Protein AF-A0A6I3EJX3-F1 (afdb_monomer)

Secondary structure (DSSP, 8-state):
---THHHHHHHHHHHHHHHS--SSHHHHHHHHHHHHHGGG-SSTT-TTTSS--------EEETTEEE----TTT---

Foldseek 3Di:
DQDCVQLVVLQVVLVVLVVDDDPDVVVVVVSVVSNVPQNVDPRQDDVPRDVHHDDDDDFDADPVGTDDDQDPPPRHD

Sequence (77 aa):
MISDAGVEFVKKFCEDLKTHKPIDDRERDSIKVFCELAPALRAPFDEHTETTHVTASAIVVGAPGVVLHLHKRLNMW

Mean predicted aligned error: 4.14 Å

Radius of gy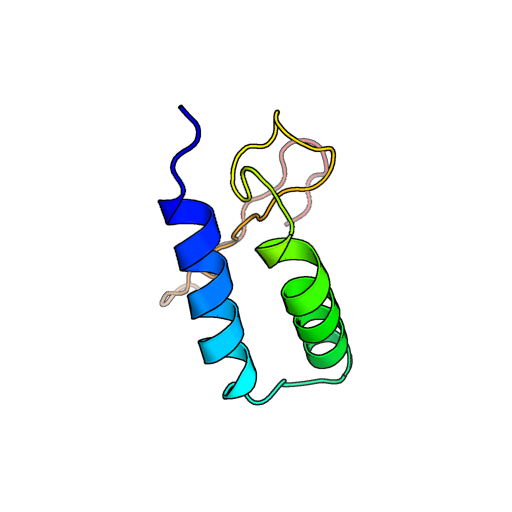ration: 15.68 Å; Cα contacts (8 Å, |Δi|>4): 54; chains: 1; bounding box: 37×27×39 Å

Solvent-accessible surface area (backbone atoms only — not comparable to full-atom values): 4935 Å² total; per-residue (Å²): 131,84,64,64,65,53,34,53,48,44,46,52,49,42,58,55,53,72,74,53,78,63,91,47,70,68,51,44,53,48,50,52,52,44,59,64,48,49,56,72,36,89,50,30,74,36,73,86,76,44,102,68,54,65,81,86,85,80,90,48,73,55,97,96,43,74,68,72,68,68,36,88,88,75,77,42,108

pLDDT: mean 93.67, std 7.27, range [53.22, 98.38]

Structure (mmCIF, N/CA/C/O backbone):
data_AF-A0A6I3EJX3-F1
#
_entry.id   AF-A0A6I3EJX3-F1
#
loop_
_atom_site.group_PDB
_atom_site.id
_atom_site.type_symbol
_atom_site.label_atom_id
_atom_site.label_alt_id
_atom_site.label_comp_id
_atom_site.label_asym_id
_atom_site.label_entity_id
_atom_site.label_seq_id
_atom_site.pdbx_PDB_ins_code
_atom_site.Cartn_x
_atom_site.Cartn_y
_atom_site.Cartn_z
_atom_site.occupancy
_atom_site.B_iso_or_equiv
_atom_site.auth_seq_id
_atom_site.auth_comp_id
_atom_site.auth_asym_id
_atom_site.auth_atom_id
_atom_site.pdbx_PDB_model_num
ATOM 1 N N . MET A 1 1 ? 11.409 12.571 -19.337 1.00 53.22 1 MET A N 1
ATOM 2 C CA . MET A 1 1 ? 12.238 11.457 -18.829 1.00 53.22 1 MET A CA 1
ATOM 3 C C . MET A 1 1 ? 11.554 10.916 -17.596 1.00 53.22 1 MET A C 1
ATOM 5 O O . MET A 1 1 ? 11.180 11.718 -16.751 1.00 53.22 1 MET A O 1
ATOM 9 N N . ILE A 1 2 ? 11.354 9.604 -17.518 1.00 61.88 2 ILE A N 1
ATOM 10 C CA . ILE A 1 2 ? 10.934 8.965 -16.267 1.00 61.88 2 ILE A CA 1
ATOM 11 C C . ILE A 1 2 ? 12.145 8.990 -15.342 1.00 61.88 2 ILE A C 1
ATOM 13 O O . ILE A 1 2 ? 13.253 8.700 -15.782 1.00 61.88 2 ILE A O 1
ATOM 17 N N . SER A 1 3 ? 11.947 9.451 -14.113 1.00 67.88 3 SER A N 1
ATOM 18 C CA . SER A 1 3 ? 13.015 9.537 -13.125 1.00 67.88 3 SER A CA 1
ATOM 19 C C . SER A 1 3 ? 13.252 8.163 -12.508 1.00 67.88 3 SER A C 1
ATOM 21 O O . SER A 1 3 ? 12.336 7.597 -11.909 1.00 67.88 3 SER A O 1
ATOM 23 N N . ASP A 1 4 ? 14.488 7.673 -12.579 1.00 80.50 4 ASP A N 1
ATOM 24 C CA . ASP A 1 4 ? 14.900 6.420 -11.932 1.00 80.50 4 ASP A CA 1
ATOM 25 C C . ASP A 1 4 ? 14.777 6.483 -10.397 1.00 80.50 4 ASP A C 1
ATOM 27 O O . ASP A 1 4 ? 14.752 5.454 -9.724 1.00 80.50 4 ASP A O 1
ATOM 31 N N . ALA A 1 5 ? 14.621 7.685 -9.824 1.00 88.62 5 ALA A N 1
ATOM 32 C CA . ALA A 1 5 ? 14.481 7.884 -8.383 1.00 88.62 5 ALA A CA 1
ATOM 33 C C . ALA A 1 5 ? 13.288 7.122 -7.780 1.00 88.62 5 ALA A C 1
ATOM 35 O O . ALA A 1 5 ? 13.372 6.671 -6.640 1.00 88.62 5 ALA A O 1
ATOM 36 N N . GLY A 1 6 ? 12.190 6.960 -8.529 1.00 92.88 6 GLY A N 1
ATOM 37 C CA . GLY A 1 6 ? 11.032 6.200 -8.052 1.00 92.88 6 GLY A CA 1
ATOM 38 C C . GLY A 1 6 ? 11.322 4.704 -7.943 1.00 92.88 6 GLY A C 1
ATOM 39 O O . GLY A 1 6 ? 10.982 4.074 -6.945 1.00 92.88 6 GLY A O 1
ATOM 40 N N . VAL A 1 7 ? 12.014 4.150 -8.939 1.00 94.19 7 VAL A N 1
ATOM 41 C CA . VAL A 1 7 ? 12.424 2.740 -8.954 1.00 94.19 7 VAL A CA 1
ATOM 42 C C . VAL A 1 7 ? 13.423 2.463 -7.830 1.00 94.19 7 VAL A C 1
ATOM 44 O O . VAL A 1 7 ? 13.263 1.498 -7.085 1.00 94.19 7 VAL A O 1
ATOM 47 N N . GLU A 1 8 ? 14.417 3.334 -7.653 1.00 95.81 8 GLU A N 1
ATOM 48 C CA . GLU A 1 8 ? 15.404 3.197 -6.577 1.00 95.81 8 GLU A CA 1
ATOM 49 C C . GLU A 1 8 ? 14.778 3.341 -5.184 1.00 95.81 8 GLU A C 1
AT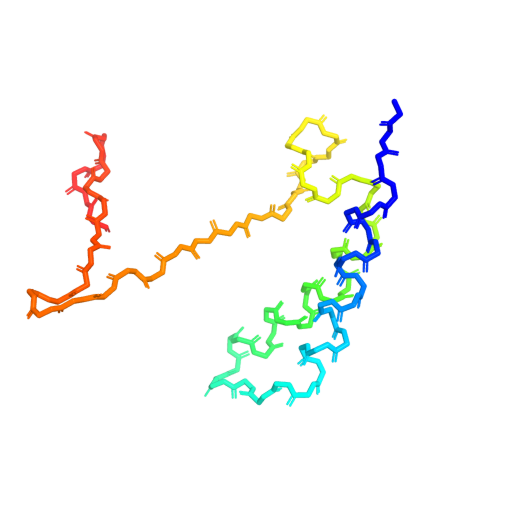OM 51 O O . GLU A 1 8 ? 15.123 2.585 -4.273 1.00 95.81 8 GLU A O 1
ATOM 56 N N . PHE A 1 9 ? 13.800 4.240 -5.019 1.00 96.25 9 PHE A N 1
ATOM 57 C CA . PHE A 1 9 ? 13.026 4.323 -3.782 1.00 96.25 9 PHE A CA 1
ATOM 58 C C . PHE A 1 9 ? 12.323 2.997 -3.476 1.00 96.25 9 PHE A C 1
ATOM 60 O O . PHE A 1 9 ? 12.437 2.491 -2.363 1.00 96.25 9 PHE A O 1
ATOM 67 N N . VAL A 1 10 ? 11.626 2.413 -4.455 1.00 96.88 10 VAL A N 1
ATOM 68 C CA . VAL A 1 10 ? 10.889 1.157 -4.260 1.00 96.88 10 VAL A CA 1
ATOM 69 C C . VAL A 1 10 ? 11.830 0.001 -3.935 1.00 96.88 10 VAL A C 1
ATOM 71 O O . VAL A 1 10 ? 11.536 -0.768 -3.021 1.00 96.88 10 VAL A O 1
ATOM 74 N N . LYS A 1 11 ? 12.978 -0.111 -4.614 1.00 96.88 11 LYS A N 1
ATOM 75 C CA . LYS A 1 11 ? 13.992 -1.127 -4.286 1.00 96.88 11 LYS A CA 1
ATOM 76 C C . LYS A 1 11 ? 14.469 -0.993 -2.845 1.00 96.88 11 LYS A C 1
ATOM 78 O O . LYS A 1 11 ? 14.489 -1.981 -2.118 1.00 96.88 11 LYS A O 1
ATOM 83 N N . LYS A 1 12 ? 14.796 0.227 -2.412 1.00 97.12 12 LYS A N 1
ATOM 84 C CA . LYS A 1 12 ? 15.204 0.488 -1.029 1.00 97.12 12 LYS A CA 1
ATOM 85 C C . 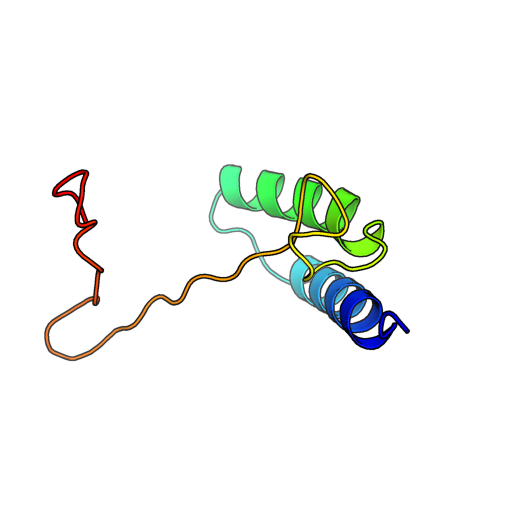LYS A 1 12 ? 14.093 0.144 -0.037 1.00 97.12 12 LYS A C 1
ATOM 87 O O . LYS A 1 12 ? 14.355 -0.523 0.956 1.00 97.12 12 LYS A O 1
ATOM 92 N N . PHE A 1 13 ? 12.857 0.530 -0.336 1.00 97.06 13 PHE A N 1
ATOM 93 C CA . PHE A 1 13 ? 11.710 0.207 0.505 1.00 97.06 13 PHE A CA 1
ATOM 94 C C . PHE A 1 13 ? 11.484 -1.310 0.615 1.00 97.06 13 PHE A C 1
ATOM 96 O O . PHE A 1 13 ? 11.148 -1.803 1.685 1.00 97.06 13 PHE A O 1
ATOM 103 N N . CYS A 1 14 ? 11.739 -2.079 -0.450 1.00 97.94 14 CYS A N 1
ATOM 104 C CA . CYS A 1 14 ? 11.703 -3.542 -0.388 1.00 97.94 14 CYS A CA 1
ATOM 105 C C . CYS A 1 14 ? 12.779 -4.115 0.548 1.00 97.94 14 CYS A C 1
ATOM 107 O O . CYS A 1 14 ? 12.520 -5.110 1.220 1.00 97.94 14 CYS A O 1
ATOM 109 N N . GLU A 1 15 ? 13.965 -3.502 0.633 1.00 97.88 15 GLU A N 1
ATOM 110 C CA . GLU A 1 15 ? 14.972 -3.889 1.633 1.00 97.88 15 GLU A CA 1
ATOM 111 C C . GLU A 1 15 ? 14.495 -3.592 3.061 1.00 97.88 15 GLU A C 1
ATOM 113 O O . GLU A 1 15 ? 14.636 -4.446 3.937 1.00 97.88 15 GLU A O 1
ATOM 118 N N . ASP A 1 16 ? 13.853 -2.441 3.286 1.00 97.31 16 ASP A N 1
ATOM 119 C CA . ASP A 1 16 ? 13.264 -2.108 4.588 1.00 97.31 16 ASP A CA 1
ATOM 120 C C . ASP A 1 16 ? 12.175 -3.136 4.971 1.00 97.31 16 ASP A C 1
ATOM 122 O O . ASP A 1 16 ? 12.177 -3.669 6.086 1.00 97.31 16 ASP A O 1
ATOM 126 N N . LEU A 1 17 ? 11.307 -3.514 4.021 1.00 96.69 17 LEU A N 1
ATOM 127 C CA . LEU A 1 17 ? 10.255 -4.522 4.212 1.00 96.69 17 LEU A CA 1
ATOM 128 C C . LEU A 1 17 ? 10.790 -5.920 4.557 1.00 96.69 17 LEU A C 1
ATOM 130 O O . LEU A 1 17 ? 10.116 -6.651 5.278 1.00 96.69 17 LEU A O 1
ATOM 134 N N . LYS A 1 18 ? 11.994 -6.306 4.112 1.00 93.31 18 LYS A N 1
ATOM 135 C CA . LYS A 1 18 ? 12.599 -7.600 4.503 1.00 93.31 18 LYS A CA 1
ATOM 136 C C . LYS A 1 18 ? 12.900 -7.683 5.998 1.00 93.31 18 LYS A C 1
ATOM 138 O O . LYS A 1 18 ? 12.982 -8.781 6.544 1.00 93.31 18 LYS A O 1
ATOM 143 N N . THR A 1 19 ? 13.100 -6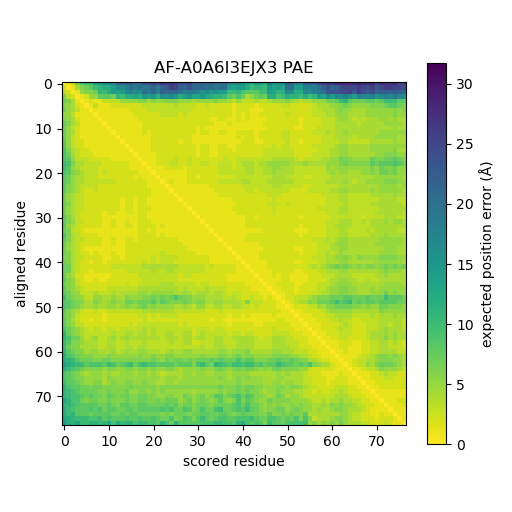.537 6.645 1.00 95.56 19 THR A N 1
ATOM 144 C CA . THR A 1 19 ? 13.359 -6.457 8.089 1.00 95.56 19 THR A CA 1
ATOM 145 C C . THR A 1 19 ? 12.085 -6.266 8.909 1.00 95.56 19 THR A C 1
ATOM 147 O O . THR A 1 19 ? 12.091 -6.484 10.121 1.00 95.56 19 THR A O 1
ATOM 150 N N . HIS A 1 20 ? 10.981 -5.894 8.255 1.00 96.19 20 HIS A N 1
ATOM 151 C CA . HIS A 1 20 ? 9.677 -5.748 8.885 1.00 96.19 20 HIS A CA 1
ATOM 152 C C . HIS A 1 20 ? 9.093 -7.114 9.250 1.00 96.19 20 HIS A C 1
ATOM 154 O O . HIS A 1 20 ? 9.163 -8.072 8.479 1.00 96.19 20 HIS A O 1
ATOM 160 N N . LYS A 1 21 ? 8.488 -7.211 10.435 1.00 97.56 21 LYS A N 1
ATOM 161 C CA . LYS A 1 21 ? 7.778 -8.414 10.875 1.00 97.56 21 LYS A CA 1
ATOM 162 C C . LYS A 1 21 ? 6.291 -8.253 10.535 1.00 97.56 21 LYS A C 1
ATOM 164 O O . LYS A 1 21 ? 5.643 -7.446 11.201 1.00 97.56 21 LYS A O 1
ATOM 169 N N . PRO A 1 22 ? 5.734 -9.036 9.589 1.00 97.81 22 PRO A N 1
ATOM 170 C CA . PRO A 1 22 ? 4.320 -8.932 9.244 1.00 97.81 22 PRO A CA 1
ATOM 171 C C . PRO A 1 22 ? 3.425 -9.260 10.443 1.00 97.81 22 PRO A C 1
ATOM 173 O O . PRO A 1 22 ? 3.729 -10.186 11.208 1.00 97.81 22 PRO A O 1
ATOM 176 N N . ILE A 1 23 ? 2.326 -8.523 10.587 1.00 98.00 23 ILE A N 1
ATOM 177 C CA . ILE A 1 23 ? 1.340 -8.689 11.657 1.00 98.00 23 ILE A CA 1
ATOM 178 C C . ILE A 1 23 ? 0.504 -9.957 11.475 1.00 98.00 23 ILE A C 1
ATOM 180 O O . ILE A 1 23 ? 0.169 -10.619 12.456 1.00 98.00 23 ILE A O 1
ATOM 184 N N . ASP A 1 24 ? 0.209 -10.320 10.227 1.00 98.31 24 ASP A N 1
ATOM 185 C CA . ASP A 1 24 ? -0.579 -11.489 9.852 1.00 98.31 24 ASP A CA 1
ATOM 186 C C . ASP A 1 24 ? -0.099 -12.097 8.519 1.00 98.31 24 ASP A C 1
ATOM 188 O O . ASP A 1 24 ? 0.865 -11.638 7.895 1.00 98.31 24 ASP A O 1
ATOM 192 N N . ASP A 1 25 ? -0.742 -13.189 8.101 1.00 98.38 25 ASP A N 1
ATOM 193 C CA . ASP A 1 25 ? -0.415 -13.872 6.845 1.00 98.38 25 ASP A CA 1
ATOM 194 C C . ASP A 1 25 ? -0.805 -13.049 5.616 1.00 98.38 25 ASP A C 1
ATOM 196 O O . ASP A 1 25 ? -0.130 -13.105 4.591 1.00 98.38 25 ASP A O 1
ATOM 200 N N . ARG A 1 26 ? -1.836 -12.207 5.733 1.00 98.31 26 ARG A N 1
ATOM 201 C CA . ARG A 1 26 ? -2.274 -11.341 4.640 1.00 98.31 26 ARG A CA 1
ATOM 202 C C . ARG A 1 26 ? -1.223 -10.279 4.320 1.00 98.31 26 ARG A C 1
ATOM 204 O O . ARG A 1 26 ? -0.943 -10.033 3.146 1.00 98.31 26 ARG A O 1
ATOM 211 N N . GLU A 1 27 ? -0.645 -9.636 5.330 1.00 98.00 27 GLU A N 1
ATOM 212 C CA . GLU A 1 27 ? 0.438 -8.670 5.150 1.00 98.00 27 GLU A CA 1
ATOM 213 C C . GLU A 1 27 ? 1.688 -9.363 4.600 1.00 98.00 27 GLU A C 1
ATOM 215 O O . GLU A 1 27 ? 2.321 -8.842 3.685 1.00 98.00 27 GLU A O 1
ATOM 220 N N . ARG A 1 28 ? 2.009 -10.571 5.084 1.00 98.06 28 ARG A N 1
ATOM 221 C CA . ARG A 1 28 ? 3.132 -11.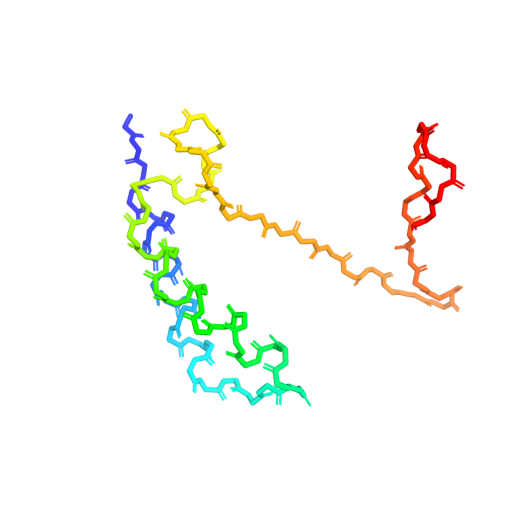376 4.577 1.00 98.06 28 ARG A CA 1
ATOM 222 C C . ARG A 1 28 ? 3.023 -11.631 3.074 1.00 98.06 28 ARG A C 1
ATOM 224 O O . ARG A 1 28 ? 3.991 -11.405 2.347 1.00 98.06 28 ARG A O 1
ATOM 231 N N . ASP A 1 29 ? 1.848 -12.052 2.616 1.00 98.19 29 ASP A N 1
ATOM 232 C CA . ASP A 1 29 ? 1.578 -12.279 1.197 1.00 98.19 29 ASP A CA 1
ATOM 233 C C . ASP A 1 29 ? 1.614 -10.965 0.406 1.00 98.19 29 ASP A C 1
ATOM 235 O O . ASP A 1 29 ? 2.180 -10.909 -0.686 1.00 98.19 29 ASP A O 1
ATOM 239 N N . SER A 1 30 ? 1.084 -9.880 0.980 1.00 97.06 30 SER A N 1
ATOM 240 C CA . SER A 1 30 ? 1.097 -8.551 0.355 1.00 97.06 30 SER A CA 1
ATOM 241 C C . SER A 1 30 ? 2.522 -8.021 0.161 1.00 97.06 30 SER A C 1
ATOM 243 O O . SER A 1 30 ? 2.839 -7.505 -0.908 1.00 97.06 30 SER A O 1
ATOM 245 N N . ILE A 1 31 ? 3.400 -8.188 1.155 1.00 97.88 31 ILE A N 1
ATOM 246 C CA . ILE A 1 31 ? 4.819 -7.809 1.073 1.00 97.88 31 ILE A CA 1
ATOM 247 C C . ILE A 1 31 ? 5.531 -8.629 0.005 1.00 97.88 31 ILE A C 1
ATOM 249 O O . ILE A 1 31 ? 6.286 -8.067 -0.785 1.00 97.88 31 ILE A O 1
ATOM 253 N N . LYS A 1 32 ? 5.275 -9.942 -0.058 1.00 97.69 32 LYS A N 1
ATOM 254 C CA . LYS A 1 32 ? 5.844 -10.801 -1.101 1.00 97.69 32 LYS A CA 1
ATOM 255 C C . LYS A 1 32 ? 5.461 -10.295 -2.495 1.00 97.69 32 LYS A C 1
ATOM 257 O O . LYS A 1 32 ? 6.346 -10.042 -3.306 1.00 97.69 32 LYS A O 1
ATOM 262 N N . VAL A 1 33 ? 4.165 -10.085 -2.742 1.00 97.06 33 VAL A N 1
ATOM 263 C CA . VAL A 1 33 ? 3.659 -9.574 -4.027 1.00 97.06 33 VAL A CA 1
ATOM 264 C C . VAL A 1 33 ? 4.246 -8.196 -4.345 1.00 97.06 33 VAL A C 1
ATOM 266 O O . VAL A 1 33 ? 4.668 -7.950 -5.473 1.00 97.06 33 VAL A O 1
ATOM 269 N N . PHE A 1 34 ? 4.324 -7.300 -3.357 1.00 97.38 34 PHE A N 1
ATOM 270 C CA . PHE A 1 34 ? 4.900 -5.969 -3.538 1.00 97.38 34 PHE A CA 1
ATOM 271 C C . PHE A 1 34 ? 6.380 -6.035 -3.940 1.00 97.38 34 PHE A C 1
ATOM 273 O O . PHE A 1 34 ? 6.770 -5.406 -4.920 1.00 97.38 34 PHE A O 1
ATOM 280 N N . CYS A 1 35 ? 7.191 -6.822 -3.227 1.00 97.38 35 CYS A N 1
ATOM 281 C CA . CYS A 1 35 ? 8.621 -6.979 -3.501 1.00 97.38 35 CYS A CA 1
ATOM 282 C C . CYS A 1 35 ? 8.910 -7.677 -4.840 1.00 97.38 35 CYS A C 1
ATOM 284 O O . CYS A 1 35 ? 9.979 -7.468 -5.410 1.00 97.38 35 CYS A O 1
ATOM 286 N N . GLU A 1 36 ? 7.979 -8.489 -5.349 1.00 96.25 36 GLU A N 1
ATOM 287 C CA . GLU A 1 36 ? 8.068 -9.102 -6.680 1.00 96.25 36 GLU A CA 1
ATOM 288 C C . GLU A 1 36 ? 7.699 -8.112 -7.799 1.00 96.25 36 GLU A C 1
ATO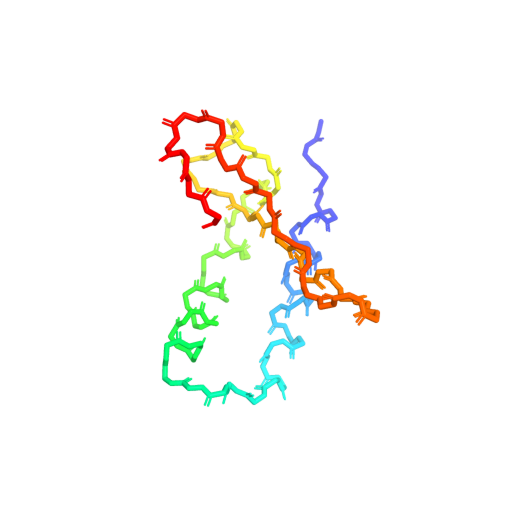M 290 O O . GLU A 1 36 ? 8.407 -8.025 -8.801 1.00 96.25 36 GLU A O 1
ATOM 295 N N . LEU A 1 37 ? 6.606 -7.355 -7.640 1.00 95.50 37 LEU A N 1
ATOM 296 C CA . LEU A 1 37 ? 6.044 -6.529 -8.715 1.00 95.50 37 LEU A CA 1
ATOM 297 C C . LEU A 1 37 ? 6.602 -5.105 -8.757 1.00 95.50 37 LEU A C 1
ATOM 299 O O . LEU A 1 37 ? 6.956 -4.610 -9.826 1.00 95.50 37 LEU A O 1
ATOM 303 N N . ALA A 1 38 ? 6.668 -4.418 -7.615 1.00 95.31 38 ALA A N 1
ATOM 304 C CA . ALA A 1 38 ? 6.924 -2.981 -7.583 1.00 95.31 38 ALA A CA 1
ATOM 305 C C . ALA A 1 38 ? 8.315 -2.589 -8.136 1.00 95.31 38 ALA A C 1
ATOM 307 O O . ALA A 1 38 ? 8.382 -1.622 -8.898 1.00 95.31 38 ALA A O 1
ATOM 308 N N . PRO A 1 39 ? 9.415 -3.323 -7.853 1.00 95.38 39 PRO A N 1
ATOM 309 C CA . PRO A 1 39 ? 10.730 -3.028 -8.435 1.00 95.38 39 PRO A CA 1
ATOM 310 C C . PRO A 1 39 ? 10.828 -3.250 -9.951 1.00 95.38 39 PRO A C 1
ATOM 312 O O . PRO A 1 39 ? 11.766 -2.750 -10.571 1.00 95.38 39 PRO A O 1
ATOM 315 N N . ALA A 1 40 ? 9.900 -4.012 -10.542 1.00 94.31 40 ALA A N 1
ATOM 316 C CA . ALA A 1 40 ? 9.869 -4.296 -11.976 1.00 94.31 40 ALA A CA 1
ATOM 317 C C . ALA A 1 40 ? 9.115 -3.223 -12.787 1.00 94.31 40 ALA A C 1
ATOM 319 O O . ALA A 1 40 ? 9.198 -3.214 -14.015 1.00 94.31 40 ALA A O 1
ATOM 320 N N . LEU A 1 41 ? 8.395 -2.309 -12.124 1.00 94.06 41 LEU A N 1
ATOM 321 C CA . LEU A 1 41 ? 7.667 -1.227 -12.786 1.00 94.06 41 LEU A CA 1
ATOM 322 C C . LEU A 1 41 ? 8.632 -0.162 -13.316 1.00 94.06 41 LEU A C 1
ATOM 324 O O . LEU A 1 41 ? 9.478 0.350 -12.585 1.00 94.06 41 LEU A O 1
ATOM 328 N N . ARG A 1 42 ? 8.448 0.249 -14.576 1.00 92.94 42 ARG A N 1
ATOM 329 C CA . ARG A 1 42 ? 9.267 1.301 -15.206 1.00 92.94 42 ARG A CA 1
ATOM 330 C C . ARG A 1 42 ? 9.083 2.670 -14.544 1.00 92.94 42 ARG A C 1
ATOM 332 O O . ARG A 1 42 ? 10.040 3.423 -14.414 1.00 92.94 42 ARG A O 1
ATOM 339 N N . ALA A 1 43 ? 7.849 3.000 -14.167 1.00 93.88 43 ALA A N 1
ATOM 340 C CA . ALA A 1 43 ? 7.491 4.234 -13.472 1.00 93.88 43 ALA A CA 1
ATOM 341 C C . ALA A 1 43 ? 6.503 3.898 -12.342 1.00 93.88 43 ALA A C 1
ATOM 343 O O . ALA A 1 43 ? 5.294 3.995 -12.538 1.00 93.88 43 ALA A O 1
ATOM 344 N N . PRO A 1 44 ? 6.988 3.468 -11.164 1.00 95.25 44 PRO A N 1
ATOM 345 C CA . PRO A 1 44 ? 6.141 2.857 -10.139 1.00 95.25 44 PRO A CA 1
ATOM 346 C C . PRO A 1 44 ? 5.057 3.785 -9.581 1.00 95.25 44 PRO A C 1
ATOM 348 O O . PRO A 1 44 ? 4.105 3.290 -8.999 1.00 95.25 44 PRO A O 1
ATOM 351 N N . PHE A 1 45 ? 5.175 5.104 -9.751 1.00 94.19 45 PHE A N 1
ATOM 352 C CA . PHE A 1 45 ? 4.223 6.094 -9.227 1.00 94.19 45 PHE A CA 1
ATOM 353 C C . PHE A 1 45 ? 3.395 6.790 -10.311 1.00 94.19 45 PHE A C 1
ATOM 355 O O . PHE A 1 45 ? 2.669 7.731 -10.009 1.00 94.19 45 PHE A O 1
ATOM 362 N N . ASP A 1 46 ? 3.538 6.375 -11.568 1.00 93.62 46 ASP A N 1
ATOM 363 C CA . ASP A 1 46 ? 2.812 6.967 -12.687 1.00 93.62 46 ASP A CA 1
ATOM 364 C C . ASP A 1 46 ? 1.630 6.076 -13.078 1.00 93.62 46 ASP A C 1
ATOM 366 O O . ASP A 1 46 ? 1.807 4.985 -13.625 1.00 93.62 46 ASP A O 1
ATOM 370 N N . GLU A 1 47 ? 0.418 6.565 -12.823 1.00 94.12 47 GLU A N 1
ATOM 371 C CA . GLU A 1 47 ? -0.825 5.857 -13.133 1.00 94.12 47 GLU A CA 1
ATOM 372 C C . GLU A 1 47 ? -1.093 5.687 -14.636 1.00 94.12 47 GLU A C 1
ATOM 374 O O . GLU A 1 47 ? -1.943 4.885 -15.020 1.00 94.12 47 GLU A O 1
ATOM 379 N N . HIS A 1 48 ? -0.383 6.418 -15.499 1.00 94.12 48 HIS A N 1
ATOM 380 C CA . HIS A 1 48 ? -0.564 6.356 -16.949 1.00 94.12 48 HIS A CA 1
ATOM 381 C C . HIS A 1 48 ? 0.452 5.449 -17.650 1.00 94.12 48 HIS A C 1
ATOM 383 O O . HIS A 1 48 ? 0.331 5.223 -18.855 1.00 94.12 48 HIS A O 1
ATOM 389 N N . THR A 1 49 ? 1.463 4.947 -16.933 1.00 91.31 49 THR A N 1
ATOM 390 C CA . THR A 1 49 ? 2.537 4.150 -17.542 1.00 91.31 49 THR A CA 1
ATOM 391 C C . THR A 1 49 ? 2.174 2.666 -17.672 1.00 91.31 49 THR A C 1
ATOM 393 O O . THR A 1 49 ? 2.516 2.058 -18.682 1.00 91.31 49 THR A O 1
ATOM 396 N N . GLU A 1 50 ? 1.47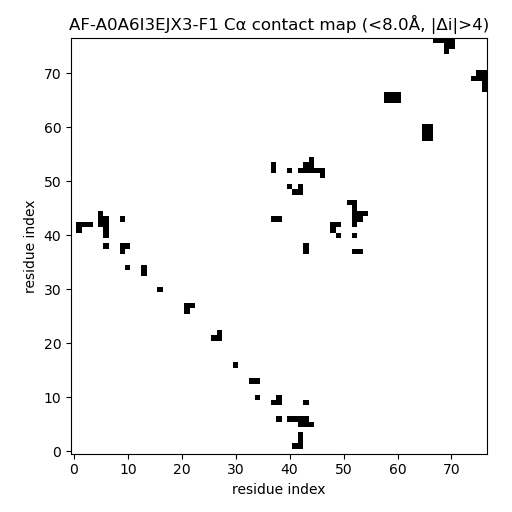5 2.087 -16.697 1.00 88.00 50 GLU A N 1
ATOM 397 C CA . GLU A 1 50 ? 1.101 0.663 -16.644 1.00 88.00 50 GLU A CA 1
ATOM 398 C C . GLU A 1 50 ? -0.308 0.519 -16.042 1.00 88.00 50 GLU A C 1
ATOM 400 O O . GLU A 1 50 ? -0.807 1.427 -15.379 1.00 88.00 50 GLU A O 1
ATOM 405 N N . THR A 1 51 ? -0.947 -0.648 -16.184 1.00 92.75 51 THR A N 1
ATOM 406 C CA . THR A 1 51 ? -2.246 -0.926 -15.529 1.00 92.75 51 THR A CA 1
ATOM 407 C C . THR A 1 51 ? -2.151 -1.038 -14.004 1.00 92.75 51 THR A C 1
ATOM 409 O O . THR A 1 51 ? -3.170 -1.113 -13.319 1.00 92.75 51 THR A O 1
ATOM 412 N N . THR A 1 52 ? -0.936 -1.098 -13.459 1.00 92.69 52 THR A N 1
ATOM 413 C CA . THR A 1 52 ? -0.658 -1.212 -12.027 1.00 92.69 52 THR A CA 1
ATOM 414 C C . THR A 1 52 ? 0.425 -0.216 -11.640 1.00 92.69 52 THR A C 1
ATOM 416 O O . THR A 1 52 ? 1.450 -0.115 -12.305 1.00 92.69 52 THR A O 1
ATOM 419 N N . HIS A 1 53 ? 0.200 0.497 -10.542 1.00 95.31 53 HIS A N 1
ATOM 420 C CA . HIS A 1 53 ? 1.133 1.456 -9.966 1.00 95.31 53 HIS A CA 1
ATOM 421 C C . HIS A 1 53 ? 1.051 1.393 -8.436 1.00 95.31 53 HIS A C 1
ATOM 423 O O . HIS A 1 53 ? 0.095 0.868 -7.861 1.00 95.31 53 HIS A O 1
ATOM 429 N N . VAL A 1 54 ? 2.075 1.909 -7.769 1.00 95.75 54 VAL A N 1
ATOM 430 C CA . VAL A 1 54 ? 2.154 1.991 -6.314 1.00 95.75 54 VAL A CA 1
ATOM 431 C C . VAL A 1 54 ? 1.332 3.179 -5.831 1.00 95.75 54 VAL A C 1
ATOM 433 O O . VAL A 1 54 ? 1.512 4.310 -6.277 1.00 95.75 54 VAL A O 1
ATOM 436 N N . THR A 1 55 ? 0.465 2.916 -4.861 1.00 95.12 55 THR A N 1
ATOM 437 C CA . THR A 1 55 ? -0.327 3.926 -4.154 1.00 95.12 55 THR A CA 1
ATOM 438 C C . THR A 1 55 ? 0.065 3.973 -2.684 1.00 95.12 55 THR A C 1
ATOM 440 O O . THR A 1 55 ? 0.594 3.001 -2.146 1.00 95.12 55 THR A O 1
ATOM 443 N N . ALA A 1 56 ? -0.273 5.064 -2.003 1.00 93.50 56 ALA A N 1
ATOM 444 C CA . ALA A 1 56 ? -0.141 5.175 -0.557 1.00 93.50 56 ALA A CA 1
ATOM 445 C C . ALA A 1 56 ? -1.465 5.618 0.069 1.00 93.50 56 ALA A C 1
ATOM 447 O O . ALA A 1 56 ? -2.270 6.313 -0.547 1.00 93.50 56 ALA A O 1
ATOM 448 N N . SER A 1 57 ? -1.683 5.212 1.314 1.00 92.56 57 SER A N 1
ATOM 449 C CA . SER A 1 57 ? -2.780 5.682 2.158 1.00 92.56 57 SER A CA 1
ATOM 450 C C . SER A 1 57 ? -2.206 6.153 3.487 1.00 92.56 57 SER A C 1
ATOM 452 O O . SER A 1 57 ? -1.158 5.675 3.917 1.00 92.56 57 SER A O 1
ATOM 454 N N . ALA A 1 58 ? -2.887 7.092 4.136 1.00 92.75 58 ALA A N 1
ATOM 455 C CA . ALA A 1 58 ? -2.490 7.602 5.441 1.00 92.75 58 ALA A CA 1
ATOM 456 C C . ALA A 1 58 ? -3.503 7.170 6.503 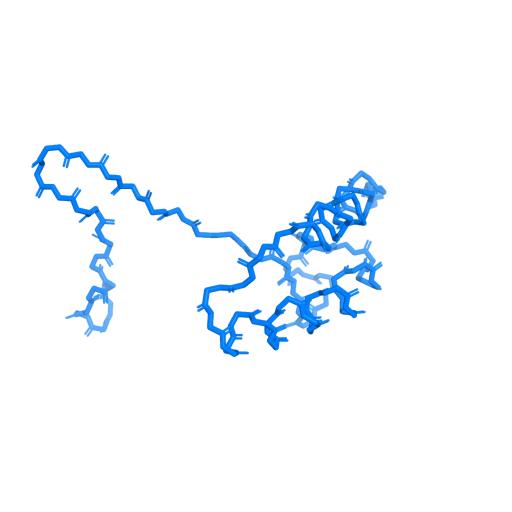1.00 92.75 58 ALA A C 1
ATOM 458 O O . ALA A 1 58 ? -4.708 7.320 6.311 1.00 92.75 58 ALA A O 1
ATOM 459 N N . ILE A 1 59 ? -3.005 6.690 7.641 1.00 94.12 59 ILE A N 1
ATOM 460 C CA . ILE A 1 59 ? -3.801 6.517 8.858 1.00 94.12 59 IL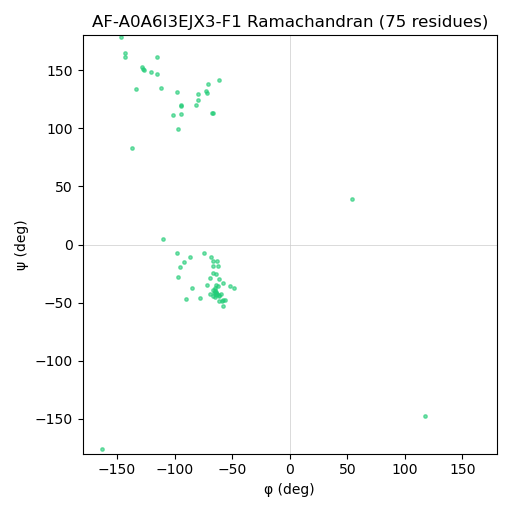E A CA 1
ATOM 461 C C . ILE A 1 59 ? -3.544 7.750 9.725 1.00 94.12 59 ILE A C 1
ATOM 463 O O . ILE A 1 59 ? -2.504 7.860 10.372 1.00 94.12 59 ILE A O 1
ATOM 467 N N . VAL A 1 60 ? -4.469 8.712 9.693 1.00 95.19 60 VAL A N 1
ATOM 468 C CA . VAL A 1 60 ? -4.353 9.969 10.446 1.00 95.19 60 VAL A CA 1
ATOM 469 C C . VAL A 1 60 ? -5.080 9.824 11.779 1.00 95.19 60 VAL A C 1
ATOM 471 O O . VAL A 1 60 ? -6.284 9.569 11.805 1.00 95.19 60 VAL A O 1
ATOM 474 N N . VAL A 1 61 ? -4.350 9.991 12.883 1.00 96.62 61 VAL A N 1
ATOM 475 C CA . VAL A 1 61 ? -4.848 9.773 14.250 1.00 96.62 61 VAL A CA 1
ATOM 476 C C . VAL A 1 61 ? -4.745 11.040 15.103 1.00 96.62 61 VAL A C 1
ATOM 478 O O . VAL A 1 61 ? -3.829 11.842 14.929 1.00 96.62 61 VAL A O 1
ATOM 481 N N . GLY A 1 62 ? -5.669 11.217 16.048 1.00 95.50 62 GLY A N 1
ATOM 482 C CA . GLY A 1 62 ? -5.659 12.307 17.028 1.00 95.50 62 GLY A CA 1
ATOM 483 C C . GLY A 1 62 ? -6.578 12.021 18.217 1.00 95.50 62 GLY A C 1
ATOM 484 O O . GLY A 1 62 ? -7.186 10.956 18.290 1.00 95.50 62 GLY A O 1
ATOM 485 N N . ALA A 1 63 ? -6.716 12.976 19.144 1.00 96.75 63 ALA A N 1
ATOM 486 C CA . ALA A 1 63 ? -7.605 12.825 20.307 1.00 96.75 63 ALA A CA 1
ATOM 487 C C . ALA A 1 63 ? -9.057 12.415 19.951 1.00 96.75 63 ALA A C 1
ATOM 489 O O . ALA A 1 63 ? -9.630 11.616 20.687 1.00 96.75 63 ALA A O 1
ATOM 490 N N . PRO A 1 64 ? -9.651 12.880 18.830 1.00 92.19 64 PRO A N 1
ATOM 491 C CA . PRO A 1 64 ? -10.984 12.442 18.407 1.00 92.19 64 PRO A CA 1
ATOM 492 C C . PRO A 1 64 ? -11.056 11.026 17.802 1.00 92.19 64 PRO A C 1
ATOM 494 O O . PRO A 1 64 ? -12.158 10.560 17.529 1.00 92.19 64 PRO A O 1
ATOM 497 N N . GLY A 1 65 ? -9.926 10.352 17.555 1.00 95.31 65 GLY A N 1
ATOM 498 C CA . GLY A 1 65 ? -9.864 9.031 16.916 1.00 95.31 65 GLY A CA 1
ATOM 499 C C . GLY A 1 65 ? -9.115 9.023 15.576 1.00 95.31 65 GLY A C 1
ATOM 500 O O . GLY A 1 65 ? -8.148 9.765 15.391 1.00 95.31 65 GLY A O 1
ATOM 501 N N . VAL A 1 66 ? -9.547 8.152 14.656 1.00 95.94 66 VAL A N 1
ATOM 502 C CA . VAL A 1 66 ? -8.978 7.994 13.302 1.00 95.94 66 VAL A CA 1
ATOM 503 C C . VAL A 1 66 ? -9.816 8.780 12.296 1.00 95.94 66 VAL A C 1
ATOM 505 O O . VAL A 1 66 ? -11.039 8.643 12.266 1.00 95.94 66 VAL A O 1
ATOM 508 N N . VAL A 1 67 ? -9.170 9.585 11.452 1.00 94.06 67 VAL A N 1
ATOM 509 C CA . VAL A 1 67 ? -9.852 10.321 10.380 1.00 94.06 67 VAL A CA 1
ATOM 510 C C . VAL A 1 67 ? -10.075 9.397 9.187 1.00 94.06 67 VAL A C 1
ATOM 512 O O . VAL A 1 67 ? -9.118 8.906 8.591 1.00 94.06 67 VAL A O 1
ATOM 515 N N . LEU A 1 68 ? -11.342 9.209 8.817 1.00 93.19 68 LEU A N 1
ATOM 516 C CA . LEU A 1 68 ? -11.761 8.512 7.602 1.00 93.19 68 LEU A CA 1
ATOM 517 C C . LEU A 1 68 ? -12.474 9.487 6.667 1.00 93.19 68 LEU A C 1
ATOM 519 O O . LEU A 1 68 ? -13.156 10.414 7.109 1.00 93.19 68 LEU A O 1
ATOM 523 N N . HIS A 1 69 ? -12.319 9.282 5.364 1.00 91.69 69 HIS A N 1
ATOM 524 C CA . HIS A 1 69 ? -12.989 10.095 4.358 1.00 91.69 69 HIS A CA 1
ATOM 525 C C . HIS A 1 69 ? -14.293 9.422 3.922 1.00 91.69 69 HIS A C 1
ATOM 527 O O . HIS A 1 69 ? -14.257 8.334 3.360 1.00 91.69 69 HIS A O 1
ATOM 533 N N . LEU A 1 70 ? -15.442 10.078 4.129 1.00 94.38 70 LEU A N 1
ATOM 534 C CA . LEU A 1 70 ? -16.729 9.563 3.655 1.00 94.38 70 LEU A CA 1
ATOM 535 C C . LEU A 1 70 ? -16.769 9.583 2.126 1.00 94.38 70 LEU A C 1
ATOM 537 O O . LEU A 1 70 ? -16.806 10.646 1.500 1.00 94.38 70 LEU A O 1
ATOM 541 N N . HIS A 1 71 ? -16.812 8.405 1.513 1.00 95.69 71 HIS A N 1
ATOM 542 C CA . HIS A 1 71 ? -16.831 8.282 0.068 1.00 95.69 71 HIS A CA 1
ATOM 543 C C . HIS A 1 71 ? -18.136 8.844 -0.521 1.00 95.69 71 HIS A C 1
ATOM 545 O O . HIS A 1 71 ? -19.209 8.252 -0.382 1.00 95.69 71 HIS A O 1
ATOM 551 N N . LYS A 1 72 ? -18.035 9.949 -1.274 1.00 94.94 72 LYS A N 1
ATOM 552 C CA . LYS A 1 72 ? -19.167 10.743 -1.799 1.00 94.94 72 LYS A CA 1
ATOM 553 C C . LYS A 1 72 ? -20.282 9.940 -2.484 1.00 94.94 72 LYS A C 1
ATOM 555 O O . LYS A 1 72 ? -21.442 10.320 -2.391 1.00 94.94 72 LYS A O 1
ATOM 560 N N . ARG A 1 73 ? -19.943 8.880 -3.227 1.00 96.69 73 ARG A N 1
ATOM 561 C CA . ARG A 1 73 ? -20.924 8.090 -4.004 1.00 96.69 73 ARG A CA 1
ATOM 562 C C . ARG A 1 73 ? -21.415 6.835 -3.296 1.00 96.69 73 ARG A C 1
ATOM 564 O O . ARG A 1 73 ? -22.504 6.371 -3.596 1.00 96.69 73 ARG A O 1
ATOM 571 N N . LEU A 1 74 ? -20.587 6.271 -2.420 1.00 95.62 74 LEU A N 1
ATOM 572 C CA . LEU A 1 74 ? -20.894 5.000 -1.756 1.00 95.62 74 LEU A CA 1
ATOM 573 C C . LEU A 1 74 ? -21.529 5.242 -0.387 1.00 95.62 74 LEU A C 1
ATOM 575 O O . LEU A 1 74 ? -22.201 4.360 0.127 1.00 95.62 74 LEU A O 1
ATOM 579 N N . ASN A 1 75 ? -21.348 6.446 0.170 1.00 94.81 75 ASN A N 1
ATOM 580 C CA . ASN A 1 75 ? -21.799 6.813 1.505 1.00 94.81 75 ASN A CA 1
ATOM 581 C C . ASN A 1 75 ? -21.276 5.834 2.574 1.00 94.81 75 ASN A C 1
ATOM 583 O O . ASN A 1 75 ? -21.991 5.458 3.499 1.00 94.81 75 ASN A O 1
ATOM 587 N N . MET A 1 76 ? -20.019 5.417 2.403 1.00 93.25 76 MET A N 1
ATOM 588 C CA . MET A 1 76 ? -19.265 4.552 3.310 1.00 93.25 76 MET A CA 1
ATOM 589 C C . MET A 1 76 ? -17.947 5.236 3.667 1.00 93.25 76 MET A C 1
ATOM 591 O O . MET A 1 76 ? -17.420 6.006 2.858 1.00 93.25 76 MET A O 1
ATOM 595 N N . TRP A 1 77 ? -17.450 4.951 4.864 1.00 86.69 77 TRP A N 1
ATOM 596 C CA . TRP A 1 77 ? -16.105 5.312 5.307 1.00 86.69 77 TRP A CA 1
ATOM 597 C C . TRP A 1 77 ? -15.084 4.296 4.804 1.00 86.69 77 TRP A C 1
ATOM 599 O O . TRP A 1 77 ? -15.464 3.106 4.693 1.00 86.69 77 TRP A O 1
#